Protein AF-A0A154P077-F1 (afdb_monomer_lite)

Structure (mmCIF, N/CA/C/O backbone):
data_AF-A0A154P077-F1
#
_entry.id   AF-A0A154P077-F1
#
loop_
_atom_site.group_PDB
_atom_site.id
_atom_site.type_symbol
_atom_site.label_atom_id
_atom_site.label_alt_id
_atom_site.label_comp_id
_atom_site.label_asym_id
_atom_site.label_entity_id
_atom_site.label_seq_id
_atom_site.pdbx_PDB_ins_code
_atom_site.Cartn_x
_atom_site.Cartn_y
_atom_site.Cartn_z
_atom_site.occupancy
_atom_site.B_iso_or_equiv
_atom_site.auth_seq_id
_atom_site.auth_comp_id
_atom_site.auth_asym_id
_atom_site.auth_atom_id
_atom_site.pdbx_PDB_model_num
ATOM 1 N N . MET A 1 1 ? 11.507 7.614 -0.519 1.00 28.50 1 MET A N 1
ATOM 2 C CA . MET A 1 1 ? 10.315 7.662 0.352 1.00 28.50 1 MET A CA 1
ATOM 3 C C . MET A 1 1 ? 10.626 6.869 1.601 1.00 28.50 1 MET A C 1
ATOM 5 O O . MET A 1 1 ? 11.121 5.754 1.482 1.00 28.50 1 MET A O 1
ATOM 9 N N . ASN A 1 2 ? 10.444 7.469 2.774 1.00 30.12 2 ASN A N 1
ATOM 10 C CA . ASN A 1 2 ? 10.695 6.792 4.040 1.00 30.12 2 ASN A CA 1
ATOM 11 C C . ASN A 1 2 ? 9.579 5.751 4.235 1.00 30.12 2 ASN A C 1
ATOM 13 O O . ASN A 1 2 ? 8.407 6.087 4.078 1.00 30.12 2 ASN A O 1
ATOM 17 N N . SER A 1 3 ? 9.910 4.500 4.567 1.00 37.03 3 SER A N 1
ATOM 18 C CA . SER A 1 3 ? 8.928 3.414 4.782 1.00 37.03 3 SER A CA 1
ATOM 19 C C . SER A 1 3 ? 7.902 3.720 5.886 1.00 37.03 3 SER A C 1
ATOM 21 O O . SER A 1 3 ? 6.883 3.044 5.995 1.00 37.03 3 SER A O 1
ATOM 23 N N . ASN A 1 4 ? 8.154 4.776 6.659 1.00 42.50 4 ASN A N 1
ATOM 24 C CA . ASN A 1 4 ? 7.307 5.280 7.727 1.00 42.50 4 ASN A CA 1
ATOM 25 C C . ASN A 1 4 ? 6.138 6.166 7.243 1.00 42.50 4 ASN A C 1
ATOM 27 O O . ASN A 1 4 ? 5.214 6.376 8.019 1.00 42.50 4 ASN A O 1
ATOM 31 N N . ASP A 1 5 ? 6.098 6.665 6.000 1.00 43.91 5 ASP A N 1
ATOM 32 C CA . ASP A 1 5 ? 5.010 7.578 5.567 1.00 43.91 5 ASP A CA 1
ATOM 33 C C . ASP A 1 5 ? 3.695 6.857 5.228 1.00 43.91 5 ASP A C 1
ATOM 35 O O . ASP A 1 5 ? 2.617 7.444 5.287 1.00 43.91 5 ASP A O 1
ATOM 39 N N . LEU A 1 6 ? 3.757 5.549 4.964 1.00 50.69 6 LEU A N 1
ATOM 40 C CA . LEU A 1 6 ? 2.569 4.699 4.848 1.00 50.69 6 LEU A CA 1
ATOM 41 C C . LEU A 1 6 ? 2.069 4.189 6.202 1.00 50.69 6 LEU A C 1
ATOM 43 O O . LEU A 1 6 ? 1.059 3.481 6.234 1.00 50.69 6 LEU A O 1
ATOM 47 N N . SER A 1 7 ? 2.734 4.548 7.310 1.00 52.66 7 SER A N 1
ATOM 48 C CA . SER A 1 7 ? 2.267 4.232 8.661 1.00 52.66 7 SER A CA 1
ATOM 49 C C . SER A 1 7 ? 1.049 5.104 9.010 1.00 52.66 7 SER A C 1
ATOM 51 O O . SER A 1 7 ? 1.075 6.070 9.767 1.00 52.66 7 SER A O 1
ATOM 53 N N . PHE A 1 8 ? -0.056 4.680 8.400 1.00 54.88 8 PHE A N 1
ATOM 54 C CA . PHE A 1 8 ? -1.456 4.976 8.667 1.00 54.88 8 PHE A CA 1
ATOM 55 C C . PHE A 1 8 ? -1.983 6.267 8.045 1.00 54.88 8 PHE A C 1
ATOM 57 O O . PHE A 1 8 ? -2.045 7.343 8.644 1.00 54.88 8 PHE A O 1
ATOM 64 N N . ALA A 1 9 ? -2.462 6.099 6.810 1.00 59.72 9 ALA A N 1
ATOM 65 C CA . ALA A 1 9 ? -3.311 7.066 6.153 1.00 59.72 9 ALA A CA 1
ATOM 66 C C . ALA A 1 9 ? -4.551 7.403 6.991 1.00 59.72 9 ALA A C 1
ATOM 68 O O . ALA A 1 9 ? -5.309 6.533 7.401 1.00 59.72 9 ALA A O 1
ATOM 69 N N . ARG A 1 10 ? -4.729 8.699 7.254 1.00 65.56 10 ARG A N 1
ATOM 70 C CA . ARG A 1 10 ? -5.550 9.221 8.362 1.00 65.56 10 ARG A CA 1
ATOM 71 C C . ARG A 1 10 ? -7.046 9.275 8.069 1.00 65.56 10 ARG A C 1
ATOM 73 O O . ARG A 1 10 ? -7.854 9.433 8.972 1.00 65.56 10 ARG A O 1
ATOM 80 N N . SER A 1 11 ? -7.405 9.274 6.792 1.00 71.50 11 SER A N 1
ATOM 81 C CA . SER A 1 11 ? -8.773 9.449 6.314 1.00 71.50 11 SER A CA 1
ATOM 82 C C . SER A 1 11 ? -8.821 9.261 4.804 1.00 71.50 11 SER A C 1
ATOM 84 O O . SER A 1 11 ? -7.793 9.306 4.124 1.00 71.50 11 SER A O 1
ATOM 86 N N . LYS A 1 12 ? -10.034 9.167 4.254 1.00 81.50 12 LYS A N 1
ATOM 87 C CA . LYS A 1 12 ? -10.258 9.192 2.805 1.00 81.50 12 LYS A CA 1
ATOM 88 C C . LYS A 1 12 ? -9.679 10.450 2.144 1.00 81.50 12 LYS A C 1
ATOM 90 O O . LYS A 1 12 ? -9.152 10.382 1.040 1.00 81.50 12 LYS A O 1
ATOM 95 N N . MET A 1 13 ? -9.727 11.596 2.830 1.00 79.25 13 MET A N 1
ATOM 96 C CA . MET A 1 13 ? -9.127 12.843 2.341 1.00 79.25 13 MET A CA 1
ATOM 97 C C . MET A 1 13 ? -7.600 12.744 2.266 1.00 79.25 13 MET A C 1
ATOM 99 O O . MET A 1 13 ? -7.009 13.166 1.279 1.00 79.25 13 MET A O 1
ATOM 103 N N . TYR A 1 14 ? -6.972 12.153 3.280 1.00 80.75 14 TYR A N 1
ATOM 104 C CA . TYR A 1 14 ? -5.527 11.949 3.291 1.00 80.75 14 TYR A CA 1
ATOM 105 C C . TYR A 1 14 ? -5.084 10.928 2.232 1.00 80.75 14 TYR A C 1
ATOM 107 O O . TYR A 1 14 ? -4.117 11.175 1.518 1.00 80.75 14 TYR A O 1
ATOM 115 N N . LEU A 1 15 ? -5.832 9.829 2.053 1.00 84.38 15 LEU A N 1
ATOM 116 C CA . LEU A 1 15 ? -5.594 8.884 0.957 1.00 84.38 15 LEU A CA 1
ATOM 117 C C . LEU A 1 15 ? -5.630 9.592 -0.401 1.00 84.38 15 LEU A C 1
ATOM 119 O O . LEU A 1 15 ? -4.681 9.474 -1.166 1.00 84.38 15 LEU A O 1
ATOM 123 N N . ARG A 1 16 ? -6.650 10.419 -0.665 1.00 86.31 16 ARG A N 1
ATOM 124 C CA . ARG A 1 16 ? -6.741 11.205 -1.911 1.00 86.31 16 ARG A CA 1
ATOM 125 C C . ARG A 1 16 ? -5.527 12.101 -2.162 1.00 86.31 16 ARG A C 1
ATOM 127 O O . ARG A 1 16 ? -5.191 12.331 -3.318 1.00 86.31 16 ARG A O 1
ATOM 134 N N . GLN A 1 17 ? -4.885 12.612 -1.111 1.00 87.75 17 GLN A N 1
ATOM 135 C CA .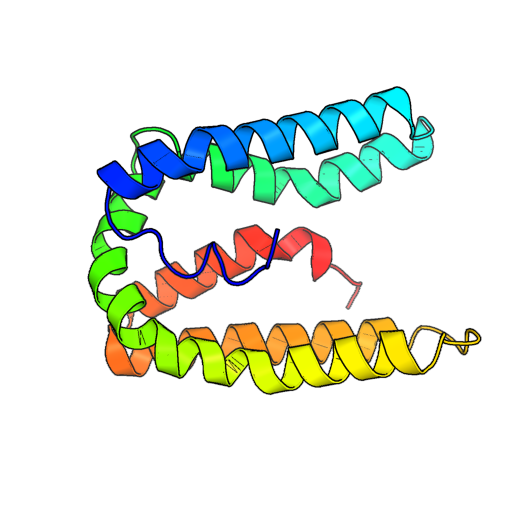 GLN A 1 17 ? -3.683 13.439 -1.240 1.00 87.75 17 GLN A CA 1
ATOM 136 C C . GLN A 1 17 ? -2.428 12.612 -1.544 1.00 87.75 17 GLN A C 1
ATOM 138 O O . GLN A 1 17 ? -1.605 13.053 -2.338 1.00 87.75 17 GLN A O 1
ATOM 143 N N . MET A 1 18 ? -2.286 11.426 -0.947 1.00 87.75 18 MET A N 1
ATOM 144 C CA . MET A 1 18 ? -1.100 10.578 -1.133 1.00 87.75 18 MET A CA 1
ATOM 145 C C . MET A 1 18 ? -1.147 9.699 -2.381 1.00 87.75 18 MET A C 1
ATOM 147 O O . MET A 1 18 ? -0.110 9.385 -2.959 1.00 87.75 18 MET A O 1
ATOM 151 N N . CYS A 1 19 ? -2.336 9.270 -2.796 1.00 91.69 19 CYS A N 1
ATOM 152 C CA . CYS A 1 19 ? -2.499 8.316 -3.887 1.00 91.69 19 CYS A CA 1
ATOM 153 C C . CYS A 1 19 ? -1.828 8.721 -5.205 1.00 91.69 19 CYS A C 1
ATOM 155 O O . CYS A 1 19 ? -1.177 7.861 -5.795 1.00 91.69 19 CYS A O 1
ATOM 157 N N . PRO A 1 20 ? -1.848 10.000 -5.633 1.00 94.12 20 PRO A N 1
ATOM 158 C CA . PRO A 1 20 ? -1.083 10.422 -6.802 1.00 94.12 20 PRO A CA 1
ATOM 159 C C . PRO A 1 20 ? 0.415 10.098 -6.704 1.00 94.12 20 PRO A C 1
ATOM 161 O O . PRO A 1 20 ? 1.013 9.668 -7.686 1.00 94.12 20 PRO A O 1
ATOM 164 N N . GLU A 1 21 ? 1.032 10.265 -5.531 1.00 91.19 21 GLU A N 1
ATOM 165 C CA . GLU A 1 21 ? 2.450 9.950 -5.320 1.00 91.19 21 GLU A CA 1
ATOM 166 C C . GLU A 1 21 ? 2.704 8.437 -5.332 1.00 91.19 21 GLU A C 1
ATOM 168 O O . GLU A 1 21 ? 3.646 7.972 -5.977 1.00 91.19 21 GLU A O 1
ATOM 173 N N . LEU A 1 22 ? 1.844 7.657 -4.671 1.00 90.50 22 LEU A N 1
ATOM 174 C CA . LEU A 1 22 ? 1.958 6.197 -4.616 1.00 90.50 22 LEU A CA 1
ATOM 175 C C . LEU A 1 22 ? 1.795 5.564 -6.002 1.00 90.50 22 LEU A C 1
ATOM 177 O O . LEU A 1 22 ? 2.623 4.756 -6.422 1.00 90.50 22 LEU A O 1
ATOM 181 N N . GLU A 1 23 ? 0.769 5.972 -6.746 1.00 94.56 23 GLU A N 1
ATOM 182 C CA . GLU A 1 23 ? 0.522 5.499 -8.108 1.00 94.56 23 GLU A CA 1
ATOM 183 C C . GLU A 1 23 ? 1.652 5.911 -9.058 1.00 94.56 23 GLU A C 1
ATOM 185 O O . GLU A 1 23 ? 2.100 5.108 -9.878 1.00 94.56 23 GLU A O 1
ATOM 190 N N . ASN A 1 24 ? 2.162 7.142 -8.941 1.00 94.69 24 ASN A N 1
ATOM 191 C CA . ASN A 1 24 ? 3.300 7.590 -9.745 1.00 94.69 24 ASN A CA 1
ATOM 192 C C . ASN A 1 24 ? 4.589 6.840 -9.393 1.00 94.69 24 ASN A C 1
ATOM 194 O O . ASN A 1 24 ? 5.380 6.546 -10.288 1.00 94.69 24 ASN A O 1
ATOM 198 N N . SER A 1 25 ? 4.784 6.472 -8.127 1.00 91.81 25 SER A N 1
ATOM 199 C CA . SER A 1 25 ? 5.913 5.637 -7.707 1.00 91.81 25 SER A CA 1
ATOM 200 C C . SER A 1 25 ? 5.842 4.255 -8.351 1.00 91.81 25 SER A C 1
ATOM 202 O O . SER A 1 25 ? 6.839 3.773 -8.886 1.00 91.81 25 SER A O 1
ATOM 204 N N . MET A 1 26 ? 4.655 3.645 -8.402 1.00 93.19 26 MET A N 1
ATOM 205 C CA . MET A 1 26 ? 4.471 2.367 -9.092 1.00 93.19 26 MET A CA 1
ATOM 206 C C . MET A 1 26 ? 4.667 2.473 -10.605 1.00 93.19 26 MET A C 1
ATOM 208 O O . MET A 1 26 ? 5.295 1.594 -11.196 1.00 93.19 26 MET A O 1
ATOM 212 N N . LYS A 1 27 ? 4.210 3.562 -11.235 1.00 95.19 27 LYS A N 1
ATOM 213 C CA . LYS A 1 27 ? 4.500 3.841 -12.653 1.00 95.19 27 LYS A CA 1
ATOM 214 C C . LYS A 1 27 ? 6.001 3.976 -12.901 1.00 95.19 27 LYS A C 1
ATOM 216 O O . LYS A 1 27 ? 6.504 3.396 -13.853 1.00 95.19 27 LYS A O 1
ATOM 221 N N . CYS A 1 28 ? 6.726 4.673 -12.025 1.00 96.25 28 CYS A N 1
ATOM 222 C CA . CYS A 1 28 ? 8.180 4.804 -12.112 1.00 96.25 28 CYS A CA 1
ATOM 223 C C . CYS A 1 28 ? 8.879 3.435 -12.071 1.00 96.25 28 CYS A C 1
ATOM 225 O O . CYS A 1 28 ? 9.722 3.149 -12.918 1.00 96.25 28 CYS A O 1
ATOM 227 N N . VAL A 1 29 ? 8.475 2.554 -11.148 1.00 93.56 29 VAL A N 1
ATOM 228 C CA . VAL A 1 29 ? 8.989 1.176 -11.060 1.00 93.56 29 VAL A CA 1
ATOM 229 C C . VAL A 1 29 ? 8.724 0.400 -12.357 1.00 93.56 29 VAL A C 1
ATOM 231 O O . VAL A 1 29 ? 9.621 -0.276 -12.859 1.00 93.56 29 VAL A O 1
ATOM 234 N N . GLN A 1 30 ? 7.524 0.516 -12.933 1.00 93.69 30 GLN A N 1
ATOM 235 C CA . GLN A 1 30 ? 7.180 -0.131 -14.206 1.00 93.69 30 GLN A CA 1
ATOM 236 C C . GLN A 1 30 ? 8.027 0.400 -15.369 1.00 93.69 30 GLN A C 1
ATOM 238 O O . GLN A 1 30 ? 8.599 -0.393 -16.114 1.00 93.69 30 GLN A O 1
ATOM 243 N N . THR A 1 31 ? 8.168 1.721 -15.496 1.00 96.62 31 THR A N 1
ATOM 244 C CA . THR A 1 31 ? 9.010 2.349 -16.524 1.00 96.62 31 THR A CA 1
ATOM 245 C C . THR A 1 31 ? 10.465 1.914 -16.388 1.00 96.62 31 THR A C 1
ATOM 247 O O . THR A 1 31 ? 11.052 1.456 -17.360 1.00 96.62 31 THR A O 1
ATOM 250 N N . PHE A 1 32 ? 11.030 1.944 -15.177 1.00 95.88 32 PHE A N 1
ATOM 251 C CA . PHE A 1 32 ? 12.388 1.457 -14.916 1.00 95.88 32 PHE A CA 1
ATOM 252 C C . PHE A 1 32 ? 12.565 -0.011 -15.329 1.00 95.88 32 PHE A C 1
ATOM 254 O O . PHE A 1 32 ? 13.567 -0.375 -15.942 1.00 95.88 32 PHE A O 1
ATOM 261 N N . THR A 1 33 ? 11.573 -0.853 -15.032 1.00 94.88 33 THR A N 1
ATOM 262 C CA . THR A 1 33 ? 11.586 -2.271 -15.421 1.00 94.88 33 THR A CA 1
ATOM 263 C C . THR A 1 33 ? 11.704 -2.427 -16.937 1.00 94.88 33 THR A C 1
ATOM 265 O O . THR A 1 33 ? 12.457 -3.271 -17.415 1.00 94.88 33 THR A O 1
ATOM 268 N N . LEU A 1 34 ? 10.983 -1.610 -17.705 1.00 94.94 34 LEU A N 1
ATOM 269 C CA . LEU A 1 34 ? 10.991 -1.668 -19.166 1.00 94.94 34 LEU A CA 1
ATOM 270 C C . LEU A 1 34 ? 12.261 -1.055 -19.765 1.00 94.94 34 LEU A C 1
ATOM 272 O O . LEU A 1 34 ? 12.888 -1.674 -20.625 1.00 94.94 34 LEU A O 1
ATOM 276 N N . ASP A 1 35 ? 12.654 0.123 -19.293 1.00 96.50 35 ASP A N 1
ATOM 277 C CA . ASP A 1 35 ? 13.714 0.922 -19.907 1.00 96.50 35 ASP A CA 1
ATOM 278 C C . ASP A 1 35 ? 15.115 0.446 -19.508 1.00 96.50 35 ASP A C 1
ATOM 280 O O . ASP A 1 35 ? 16.063 0.595 -20.280 1.00 96.50 35 ASP A O 1
ATOM 284 N N . CYS A 1 36 ? 15.269 -0.123 -18.307 1.00 96.75 36 CYS A N 1
ATOM 285 C CA . CYS A 1 36 ? 16.584 -0.390 -17.723 1.00 96.75 36 CYS A CA 1
ATOM 286 C C . CYS A 1 36 ? 16.905 -1.876 -17.512 1.00 96.75 36 CYS A C 1
ATOM 288 O O . CYS A 1 36 ? 18.080 -2.202 -17.347 1.00 96.75 36 CYS A O 1
ATOM 290 N N . LEU A 1 37 ? 15.917 -2.780 -17.507 1.00 95.31 37 LEU A N 1
ATOM 291 C CA . LEU A 1 37 ? 16.155 -4.207 -17.247 1.00 95.31 37 LEU A CA 1
ATOM 292 C C . LEU A 1 37 ? 16.115 -5.063 -18.515 1.00 95.31 37 LEU A C 1
ATOM 294 O O . LEU A 1 37 ? 15.348 -4.813 -19.4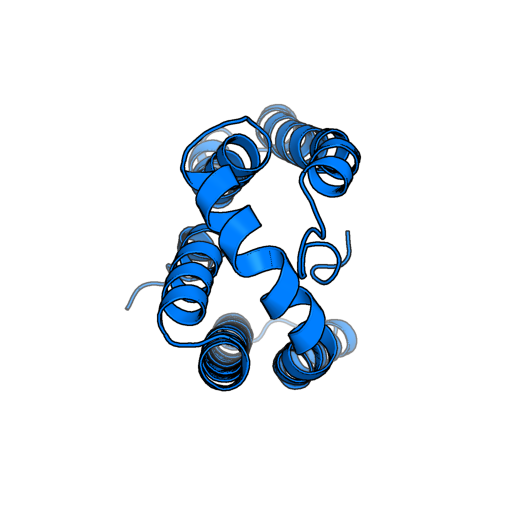52 1.00 95.31 37 LEU A O 1
ATOM 298 N N . GLN A 1 38 ? 16.920 -6.127 -18.504 1.00 94.44 38 GLN A N 1
ATOM 299 C CA . GLN A 1 38 ? 16.944 -7.149 -19.551 1.00 94.44 38 GLN A CA 1
ATOM 300 C C . GLN A 1 38 ? 15.704 -8.046 -19.485 1.00 94.44 38 GLN A C 1
ATOM 302 O O . GLN A 1 38 ? 15.092 -8.203 -18.431 1.00 94.44 38 GLN A O 1
ATOM 307 N N . GLU A 1 39 ? 15.348 -8.680 -20.602 1.00 89.31 39 GLU A N 1
ATOM 308 C CA . GLU A 1 39 ? 14.132 -9.497 -20.724 1.00 89.31 39 GLU A CA 1
ATOM 309 C C . GLU A 1 39 ? 14.015 -10.585 -19.643 1.00 89.31 39 GLU A C 1
ATOM 311 O O . GLU A 1 39 ? 12.968 -10.723 -19.016 1.00 89.31 39 GLU A O 1
ATOM 316 N N . ASN A 1 40 ? 15.121 -11.259 -19.321 1.00 87.12 40 ASN A N 1
ATOM 317 C CA . ASN A 1 40 ? 15.191 -12.267 -18.258 1.00 87.12 40 ASN A CA 1
ATOM 318 C C . ASN A 1 40 ? 15.058 -11.700 -16.829 1.00 87.12 40 ASN A C 1
ATOM 320 O O . ASN A 1 40 ? 14.766 -12.447 -15.899 1.00 87.12 40 ASN A O 1
ATOM 324 N N . GLN A 1 41 ? 15.289 -10.402 -16.626 1.00 89.19 41 GLN A N 1
ATOM 325 C CA . GLN A 1 41 ? 15.169 -9.726 -15.329 1.00 89.19 41 GLN A CA 1
ATOM 326 C C . GLN A 1 41 ? 13.787 -9.094 -15.132 1.00 89.19 41 GLN A C 1
ATOM 328 O O . GLN A 1 41 ? 13.327 -8.951 -13.997 1.00 89.19 41 GLN A O 1
ATOM 333 N N . ARG A 1 42 ? 13.113 -8.728 -16.230 1.00 93.38 42 ARG A N 1
ATOM 334 C CA . ARG A 1 42 ? 11.814 -8.040 -16.214 1.00 93.38 42 ARG A CA 1
ATOM 335 C C . ARG A 1 42 ? 10.733 -8.842 -15.513 1.00 93.38 42 ARG A C 1
ATOM 337 O O . ARG A 1 42 ? 9.997 -8.267 -14.716 1.00 93.38 42 ARG A O 1
ATOM 344 N N . GLU A 1 43 ? 10.638 -10.143 -15.784 1.00 89.44 43 GLU A N 1
ATOM 345 C CA . GLU A 1 43 ? 9.624 -11.003 -15.164 1.00 89.44 43 GLU A CA 1
ATOM 346 C C . GLU A 1 43 ? 9.800 -11.043 -13.642 1.00 89.44 43 GLU A C 1
ATOM 348 O O . GLU A 1 43 ? 8.864 -10.763 -12.892 1.00 89.44 43 GLU A O 1
ATOM 353 N N . HIS A 1 44 ? 11.022 -11.320 -13.180 1.00 86.56 44 HIS A N 1
ATOM 354 C CA . HIS A 1 44 ? 11.322 -11.395 -11.755 1.00 86.56 44 HIS A CA 1
ATOM 355 C C . HIS A 1 44 ? 11.039 -10.068 -11.042 1.00 86.56 44 HIS A C 1
ATOM 357 O O . HIS A 1 44 ? 10.374 -10.044 -10.005 1.00 86.56 44 HIS A O 1
ATOM 363 N N . PHE A 1 45 ? 11.490 -8.954 -11.620 1.00 89.44 45 PHE A N 1
ATOM 364 C CA . PHE A 1 45 ? 11.299 -7.635 -11.028 1.00 89.44 45 PHE A CA 1
ATOM 365 C C . PHE A 1 45 ? 9.828 -7.189 -11.063 1.00 89.44 45 PHE A C 1
ATOM 367 O O . PHE A 1 45 ? 9.330 -6.641 -10.084 1.00 89.44 45 PHE A O 1
ATOM 374 N N . SER A 1 46 ? 9.087 -7.501 -12.130 1.00 90.12 46 SER A N 1
ATOM 375 C CA . SER A 1 46 ? 7.640 -7.239 -12.196 1.00 90.12 46 SER A CA 1
ATOM 376 C C . SER A 1 46 ? 6.888 -8.010 -11.113 1.00 90.12 46 SER A C 1
ATOM 378 O O . SER A 1 46 ? 6.058 -7.437 -10.406 1.00 90.12 46 SER A O 1
ATOM 380 N N . ASN A 1 47 ? 7.225 -9.289 -10.923 1.00 87.56 47 ASN A N 1
ATOM 381 C CA . ASN A 1 47 ? 6.641 -10.128 -9.878 1.00 87.56 47 ASN A CA 1
ATOM 382 C C . ASN A 1 47 ? 6.961 -9.610 -8.469 1.00 87.56 47 ASN A C 1
ATOM 384 O O . ASN A 1 47 ? 6.120 -9.716 -7.577 1.00 87.56 47 ASN A O 1
ATOM 388 N N . LEU A 1 48 ? 8.137 -9.005 -8.267 1.00 85.75 48 LEU A N 1
ATOM 389 C CA . LEU A 1 48 ? 8.519 -8.420 -6.982 1.00 85.75 48 LEU A CA 1
ATOM 390 C C . LEU A 1 48 ? 7.568 -7.292 -6.554 1.00 85.75 48 LEU A C 1
ATOM 392 O O . LEU A 1 48 ? 7.233 -7.191 -5.374 1.00 85.75 48 LEU A O 1
ATOM 396 N N . TYR A 1 49 ? 7.096 -6.478 -7.499 1.00 86.94 49 TYR A N 1
ATOM 397 C CA . TYR A 1 49 ? 6.260 -5.307 -7.213 1.00 86.94 49 TYR A CA 1
ATOM 398 C C . TYR A 1 49 ? 4.770 -5.495 -7.523 1.00 86.94 49 TYR A C 1
ATOM 400 O O . TYR A 1 49 ? 3.977 -4.616 -7.186 1.00 86.94 49 TYR A O 1
ATOM 408 N N . ALA A 1 50 ? 4.365 -6.614 -8.128 1.00 89.06 50 ALA A N 1
ATOM 409 C CA . ALA A 1 50 ? 2.986 -6.855 -8.554 1.00 89.06 50 ALA A CA 1
ATOM 410 C C . ALA A 1 50 ? 1.970 -6.757 -7.401 1.00 89.06 50 ALA A C 1
ATOM 412 O O . ALA A 1 50 ? 0.972 -6.040 -7.518 1.00 89.06 50 ALA A O 1
ATOM 413 N N . ASP A 1 51 ? 2.242 -7.423 -6.276 1.00 86.69 51 ASP A N 1
ATOM 414 C CA . ASP A 1 51 ? 1.349 -7.420 -5.108 1.00 86.69 51 ASP A CA 1
ATOM 415 C C . ASP A 1 51 ? 1.249 -6.025 -4.474 1.00 86.69 51 ASP A C 1
ATOM 417 O O . ASP A 1 51 ? 0.153 -5.562 -4.148 1.00 86.69 51 ASP A O 1
ATOM 421 N N . THR A 1 52 ? 2.379 -5.319 -4.371 1.00 86.81 52 THR A N 1
ATOM 42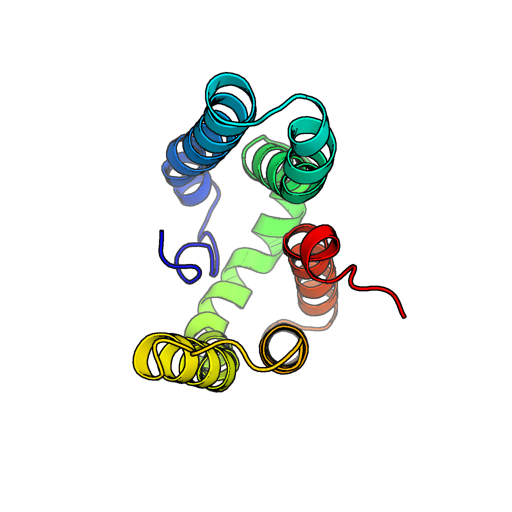2 C CA . THR A 1 52 ? 2.436 -3.938 -3.874 1.00 86.81 52 THR A CA 1
ATOM 423 C C . THR A 1 52 ? 1.660 -2.992 -4.784 1.00 86.81 52 THR A C 1
ATOM 425 O O . THR A 1 52 ? 0.873 -2.187 -4.291 1.00 86.81 52 THR A O 1
ATOM 428 N N . ASN A 1 53 ? 1.817 -3.123 -6.106 1.00 90.44 53 ASN A N 1
ATOM 429 C CA . ASN A 1 53 ? 1.069 -2.337 -7.084 1.00 90.44 53 ASN A CA 1
ATOM 430 C C . ASN A 1 53 ? -0.435 -2.554 -6.917 1.00 90.44 53 ASN A C 1
ATOM 432 O O . ASN A 1 53 ? -1.195 -1.600 -6.789 1.00 90.44 53 ASN A O 1
ATOM 436 N N . LYS A 1 54 ? -0.864 -3.819 -6.866 1.00 91.38 54 LYS A N 1
ATOM 437 C CA . LYS A 1 54 ? -2.272 -4.175 -6.687 1.00 91.38 54 LYS A CA 1
ATOM 438 C C . LYS A 1 54 ? -2.836 -3.591 -5.394 1.00 91.38 54 LYS A C 1
ATOM 440 O O . LYS A 1 54 ? -3.924 -3.026 -5.407 1.00 91.38 54 LYS A O 1
ATOM 445 N N . MET A 1 55 ? -2.093 -3.696 -4.297 1.00 89.38 55 MET A N 1
ATOM 446 C CA . MET A 1 55 ? -2.506 -3.158 -3.005 1.00 89.38 55 MET A CA 1
ATOM 447 C C . MET A 1 55 ? -2.616 -1.628 -3.016 1.00 89.38 55 MET A C 1
ATOM 449 O O . MET A 1 55 ? -3.597 -1.112 -2.491 1.00 89.38 55 MET A O 1
ATOM 453 N N . ILE A 1 56 ? -1.686 -0.911 -3.660 1.00 90.31 56 ILE A N 1
ATOM 454 C CA . ILE A 1 56 ? -1.779 0.548 -3.838 1.00 90.31 56 ILE A CA 1
ATOM 455 C C . ILE A 1 56 ? -3.033 0.915 -4.635 1.00 90.31 56 ILE A C 1
ATOM 457 O O . ILE A 1 56 ? -3.796 1.767 -4.189 1.00 90.31 56 ILE A O 1
ATOM 461 N N . MET A 1 57 ? -3.297 0.241 -5.758 1.00 92.56 57 MET A N 1
ATOM 462 C CA . MET A 1 57 ? -4.489 0.508 -6.572 1.00 92.56 57 MET A CA 1
ATOM 463 C C . MET A 1 57 ? -5.788 0.237 -5.794 1.00 92.56 57 MET A C 1
ATOM 465 O O . MET A 1 57 ? -6.710 1.046 -5.824 1.00 92.56 57 MET A O 1
ATOM 469 N N . GLU A 1 58 ? -5.863 -0.870 -5.050 1.00 93.00 58 GLU A N 1
ATOM 470 C CA . GLU A 1 58 ? -7.031 -1.204 -4.221 1.00 93.00 58 GLU A CA 1
ATOM 471 C C . GLU A 1 58 ? -7.208 -0.265 -3.016 1.00 93.00 58 GLU A C 1
ATOM 473 O O . GLU A 1 58 ? -8.330 -0.064 -2.558 1.00 93.00 58 GLU A O 1
ATOM 478 N N . LEU A 1 59 ? -6.124 0.311 -2.489 1.00 90.44 59 LEU A N 1
ATOM 479 C CA . LEU A 1 59 ? -6.171 1.306 -1.414 1.00 90.44 59 LEU A CA 1
ATOM 480 C C . LEU A 1 59 ? -6.606 2.684 -1.935 1.00 90.44 59 LEU A C 1
ATOM 482 O O . LEU A 1 59 ? -7.301 3.425 -1.236 1.00 90.44 59 LEU A O 1
ATOM 486 N N . CYS A 1 60 ? -6.184 3.038 -3.148 1.00 92.69 60 CYS A N 1
ATOM 487 C CA . CYS A 1 60 ? -6.362 4.369 -3.724 1.00 92.69 60 CYS A CA 1
ATOM 488 C C . CYS A 1 60 ? -7.681 4.582 -4.461 1.00 92.69 60 CYS A C 1
ATOM 490 O O . CYS A 1 60 ? -8.097 5.727 -4.660 1.00 92.69 60 CYS A O 1
ATOM 492 N N . HIS A 1 61 ? -8.383 3.504 -4.791 1.00 93.00 61 HIS A N 1
ATOM 493 C CA . HIS A 1 61 ? -9.697 3.561 -5.413 1.00 93.00 61 HIS A CA 1
ATOM 494 C C . HIS A 1 61 ? -10.793 3.093 -4.456 1.00 93.00 61 HIS A C 1
ATOM 496 O O . HIS A 1 61 ? -10.581 2.228 -3.610 1.00 93.00 61 HIS A O 1
ATOM 502 N N . ASP A 1 62 ? -11.974 3.697 -4.594 1.00 92.94 62 ASP A N 1
ATOM 503 C CA . ASP A 1 62 ? -13.148 3.341 -3.800 1.00 92.94 62 ASP A CA 1
ATOM 504 C C . ASP A 1 62 ? -13.469 1.847 -3.979 1.00 92.94 62 ASP A C 1
ATOM 506 O O . ASP A 1 62 ? -13.552 1.344 -5.103 1.00 92.94 62 ASP A O 1
ATOM 510 N N . GLY A 1 63 ? -13.650 1.133 -2.868 1.00 93.62 63 GLY A N 1
ATOM 511 C CA . GLY A 1 63 ? -13.879 -0.305 -2.882 1.00 93.62 63 GLY A CA 1
ATOM 512 C C . GLY A 1 63 ? -13.682 -0.957 -1.512 1.00 93.62 63 GLY A C 1
ATOM 513 O O . GLY A 1 63 ? -13.238 -0.307 -0.564 1.00 93.62 63 GLY A O 1
ATOM 514 N N . PRO A 1 64 ? -13.947 -2.271 -1.410 1.00 94.06 64 PRO A N 1
ATOM 515 C CA . PRO A 1 64 ? -14.009 -2.973 -0.128 1.00 94.06 64 PRO A CA 1
ATOM 516 C C . PRO A 1 64 ? -12.683 -2.957 0.640 1.00 94.06 64 PRO A C 1
ATOM 518 O O . PRO A 1 64 ? -12.681 -2.951 1.866 1.00 94.06 64 PRO A O 1
ATOM 521 N N . PHE A 1 65 ? -11.548 -2.935 -0.065 1.00 91.62 65 PHE A N 1
ATOM 522 C CA . PHE A 1 65 ? -10.238 -2.872 0.582 1.00 91.62 65 PHE A CA 1
ATOM 523 C C . PHE A 1 65 ? -9.971 -1.498 1.212 1.00 91.62 65 PHE A C 1
ATOM 525 O O . PHE A 1 65 ? -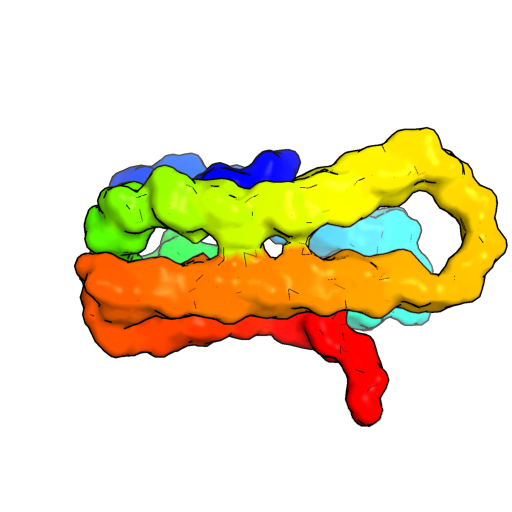9.499 -1.430 2.345 1.00 91.62 65 PHE A O 1
ATOM 532 N N . GLN A 1 66 ? -10.311 -0.411 0.512 1.00 91.81 66 GLN A N 1
ATOM 533 C CA . GLN A 1 66 ? -10.225 0.942 1.058 1.00 91.81 66 GLN A CA 1
ATOM 534 C C . GLN A 1 66 ? -11.193 1.128 2.235 1.00 91.81 66 GLN A C 1
ATOM 536 O O . GLN A 1 66 ? -10.807 1.711 3.247 1.00 91.81 66 GLN A O 1
ATOM 541 N N . ASP A 1 67 ? -12.421 0.619 2.130 1.00 92.62 67 ASP A N 1
ATOM 542 C CA . ASP A 1 67 ? -13.424 0.722 3.195 1.00 92.62 67 ASP A CA 1
ATOM 543 C C . ASP A 1 67 ? -12.954 0.016 4.476 1.00 92.62 67 ASP A C 1
ATOM 545 O O . ASP A 1 67 ? -12.994 0.596 5.563 1.00 92.62 67 ASP A O 1
ATOM 549 N N . GLU A 1 68 ? -12.425 -1.203 4.341 1.00 91.69 68 GLU A N 1
ATOM 550 C CA . GLU A 1 68 ? -11.866 -1.962 5.462 1.00 91.69 68 GLU A CA 1
ATOM 551 C C . GLU A 1 68 ? -10.618 -1.282 6.044 1.00 91.69 68 GLU A C 1
ATOM 553 O O . GLU A 1 68 ? -10.465 -1.194 7.262 1.00 91.69 68 GLU A O 1
ATOM 558 N N . PHE A 1 69 ? -9.747 -0.722 5.199 1.00 89.56 69 PHE A N 1
ATOM 559 C CA . PHE A 1 69 ? -8.614 0.076 5.668 1.00 89.56 69 PHE A CA 1
ATOM 560 C C . PHE A 1 69 ? -9.082 1.269 6.513 1.00 89.56 69 PHE A C 1
ATOM 562 O O . PHE A 1 69 ? -8.591 1.490 7.623 1.00 89.56 69 PHE A O 1
ATOM 569 N N . LEU A 1 70 ? -10.053 2.035 6.008 1.00 90.19 70 LEU A N 1
ATOM 570 C CA . LEU A 1 70 ? -10.571 3.234 6.667 1.00 90.19 70 LEU A CA 1
ATOM 571 C C . LEU A 1 70 ? -11.286 2.918 7.985 1.00 90.19 70 LEU A C 1
ATOM 573 O O . LEU A 1 70 ? -11.228 3.735 8.905 1.00 90.19 70 LEU A O 1
ATOM 577 N N . LYS A 1 71 ? -11.897 1.734 8.107 1.00 91.94 71 LYS A N 1
ATOM 578 C CA . LYS A 1 71 ? -12.501 1.241 9.352 1.00 91.94 71 LYS A CA 1
ATOM 579 C C . LYS A 1 71 ? -11.488 1.160 10.501 1.00 91.94 71 LYS A C 1
ATOM 581 O O . LYS A 1 71 ? -11.820 1.525 11.627 1.00 91.94 71 LYS A O 1
ATOM 586 N N . HIS A 1 72 ? -10.254 0.731 10.222 1.00 89.62 72 HIS A N 1
ATOM 587 C CA . HIS A 1 72 ? -9.206 0.533 11.241 1.00 89.62 72 HIS A CA 1
ATOM 588 C C . HIS A 1 72 ? -8.224 1.708 11.360 1.00 89.62 72 HIS A C 1
ATOM 590 O O . HIS A 1 72 ? -7.562 1.867 12.393 1.00 89.62 72 HIS A O 1
ATOM 596 N N . ALA A 1 73 ? -8.153 2.558 10.332 1.00 85.25 73 ALA A N 1
ATOM 597 C CA . ALA A 1 73 ? -7.177 3.637 10.184 1.00 85.25 73 ALA A CA 1
ATOM 598 C C . ALA A 1 73 ? -7.063 4.556 11.411 1.00 85.25 73 ALA A C 1
ATOM 600 O O . ALA A 1 73 ? -5.955 4.854 11.859 1.00 85.25 73 ALA A O 1
ATOM 601 N N . GLN A 1 74 ? -8.195 4.974 11.990 1.00 84.62 74 GLN A N 1
ATOM 602 C CA . GLN A 1 74 ? -8.200 5.924 13.106 1.00 84.62 74 GLN A CA 1
ATOM 603 C C . GLN A 1 74 ? -7.541 5.357 14.373 1.00 84.62 74 GLN A C 1
ATOM 605 O O . GLN A 1 74 ? -6.834 6.082 15.074 1.00 84.62 74 GLN A O 1
ATOM 610 N N . CYS A 1 75 ? -7.757 4.074 14.681 1.00 88.06 75 CYS A N 1
ATOM 611 C CA . CYS A 1 75 ? -7.126 3.452 15.843 1.00 88.06 75 CYS A CA 1
ATOM 612 C C . CYS A 1 75 ? -5.645 3.164 15.587 1.00 88.06 75 CYS A C 1
ATOM 614 O O . CYS A 1 75 ? -4.803 3.485 16.425 1.00 88.06 75 CYS A O 1
ATOM 616 N N . MET A 1 76 ? -5.318 2.618 14.412 1.00 83.12 76 MET A N 1
ATOM 617 C CA . MET A 1 76 ? -3.935 2.306 14.035 1.00 83.12 76 MET A CA 1
ATOM 618 C C . MET A 1 76 ? -3.055 3.566 14.014 1.00 83.12 76 MET A C 1
ATOM 620 O O . MET A 1 76 ? -1.901 3.518 14.430 1.00 83.12 76 MET A O 1
ATOM 624 N N . GLN A 1 77 ? -3.621 4.723 13.653 1.00 78.69 77 GLN A N 1
ATOM 625 C CA . GLN A 1 77 ? -2.954 6.019 13.791 1.00 78.69 77 GLN A CA 1
ATOM 626 C C . GLN A 1 77 ? -2.565 6.328 15.245 1.00 78.69 77 GLN A C 1
ATOM 628 O O . GLN A 1 77 ? -1.442 6.757 15.504 1.00 78.69 77 GLN A O 1
ATOM 633 N N . ASN A 1 78 ? -3.467 6.108 16.202 1.00 80.25 78 ASN A N 1
ATOM 634 C CA . ASN A 1 78 ? -3.189 6.359 17.618 1.00 80.25 78 ASN A CA 1
ATOM 635 C C . ASN A 1 78 ? -2.128 5.393 18.180 1.00 80.25 78 ASN A C 1
ATOM 637 O O . ASN A 1 78 ? -1.424 5.740 19.128 1.00 80.25 78 ASN A O 1
ATOM 641 N N . ASP A 1 79 ? -1.977 4.211 17.574 1.00 79.12 79 ASP A N 1
ATOM 642 C CA . ASP A 1 79 ? -0.922 3.243 17.896 1.00 79.12 79 ASP A CA 1
ATOM 643 C C . ASP A 1 79 ? 0.434 3.561 17.229 1.00 79.12 79 ASP A C 1
ATOM 645 O O . ASP A 1 79 ? 1.453 2.979 17.602 1.00 79.12 79 ASP A O 1
ATOM 649 N N . SER A 1 80 ? 0.493 4.522 16.294 1.00 71.00 80 SER A N 1
ATOM 650 C CA . SER A 1 80 ? 1.701 4.874 15.521 1.00 71.00 80 SER A CA 1
ATOM 651 C C . SER A 1 80 ? 2.977 5.036 16.373 1.00 71.00 80 SER A C 1
ATOM 653 O O . SER A 1 80 ? 4.006 4.464 16.007 1.00 71.00 80 SER A O 1
ATOM 655 N N . PRO A 1 81 ? 2.968 5.691 17.557 1.00 71.38 81 PRO A N 1
ATOM 656 C CA . PRO A 1 81 ? 4.166 5.782 18.394 1.00 71.38 81 PRO A CA 1
ATOM 657 C C . PRO A 1 81 ? 4.697 4.424 18.882 1.00 71.38 81 PRO A C 1
ATOM 659 O O . PRO A 1 81 ? 5.908 4.260 19.021 1.00 71.38 81 PRO A O 1
ATOM 662 N N . ARG A 1 82 ? 3.814 3.450 19.143 1.00 70.19 82 ARG A N 1
ATOM 663 C CA . ARG A 1 82 ? 4.183 2.084 19.555 1.00 70.19 82 ARG A CA 1
ATOM 664 C C . ARG A 1 82 ? 4.609 1.250 18.355 1.00 70.19 82 ARG A C 1
ATOM 666 O O . ARG A 1 82 ? 5.616 0.552 18.446 1.00 70.19 82 ARG A O 1
ATOM 673 N N . HIS A 1 83 ? 3.926 1.403 17.224 1.00 69.94 83 HIS A N 1
ATOM 674 C CA . HIS A 1 83 ? 4.346 0.829 15.948 1.00 69.94 83 HIS A CA 1
ATOM 675 C C . HIS A 1 83 ? 5.781 1.251 15.578 1.00 69.94 83 HIS A C 1
ATOM 677 O O . HIS A 1 83 ? 6.607 0.405 15.243 1.00 69.94 83 HIS A O 1
ATOM 683 N N . ASN A 1 84 ? 6.134 2.529 15.754 1.00 72.62 84 ASN A N 1
ATOM 684 C CA . ASN A 1 84 ? 7.484 3.039 15.483 1.00 72.62 84 ASN A CA 1
ATOM 685 C C . ASN A 1 84 ? 8.566 2.383 16.362 1.00 72.62 84 ASN A C 1
ATOM 687 O O . ASN A 1 84 ? 9.727 2.297 15.965 1.00 72.62 84 ASN A O 1
ATOM 691 N N . LEU A 1 85 ? 8.216 1.874 17.550 1.00 82.12 85 LEU A N 1
ATOM 692 C CA . LEU A 1 85 ? 9.160 1.117 18.380 1.00 82.12 85 LEU A CA 1
ATOM 693 C C . LEU A 1 85 ? 9.500 -0.247 17.770 1.00 82.12 85 LEU A C 1
ATOM 695 O O . LEU A 1 85 ? 10.628 -0.708 17.951 1.00 82.12 85 LEU A O 1
ATOM 699 N N . CYS A 1 86 ? 8.571 -0.862 17.035 1.00 84.62 86 CYS A N 1
ATOM 700 C CA . CYS A 1 86 ? 8.785 -2.150 16.378 1.00 84.62 86 CYS A CA 1
ATOM 701 C C . CYS A 1 86 ? 9.847 -2.071 15.274 1.00 84.62 86 CYS A C 1
ATOM 703 O O . CYS A 1 86 ? 10.561 -3.045 15.046 1.00 84.62 86 CYS A O 1
ATOM 705 N N . ASN A 1 87 ? 10.002 -0.913 14.624 1.00 82.31 87 ASN A N 1
ATOM 706 C CA . ASN A 1 87 ? 10.957 -0.747 13.529 1.00 82.31 87 ASN A CA 1
ATOM 707 C C . ASN A 1 87 ? 12.410 -0.554 14.004 1.00 82.31 87 ASN A C 1
ATOM 709 O O . ASN A 1 87 ? 13.351 -0.777 13.248 1.00 82.31 87 ASN A O 1
ATOM 713 N N . LYS A 1 88 ? 12.629 -0.207 15.281 1.00 83.31 88 LYS A N 1
ATOM 714 C CA . LYS A 1 88 ? 13.963 0.151 15.801 1.00 83.31 88 LYS A CA 1
ATOM 715 C C . LYS A 1 88 ? 15.023 -0.931 15.606 1.00 83.31 88 LYS A C 1
ATOM 717 O O . LYS A 1 88 ? 16.197 -0.613 15.448 1.00 83.31 88 LYS A O 1
ATOM 722 N N . LYS A 1 89 ? 14.652 -2.214 15.690 1.00 77.31 89 LYS A N 1
ATOM 723 C CA . LYS A 1 89 ? 15.604 -3.315 15.470 1.00 77.31 89 LYS A CA 1
ATOM 724 C C . LYS A 1 89 ? 15.965 -3.440 13.990 1.00 77.31 89 LYS A C 1
ATOM 726 O O . LYS A 1 89 ? 17.142 -3.591 13.679 1.00 77.31 89 LYS A O 1
ATOM 731 N N . TYR A 1 90 ? 14.972 -3.333 13.111 1.00 82.31 90 TYR A N 1
ATOM 732 C CA . TYR A 1 90 ? 15.172 -3.369 11.667 1.00 82.31 90 TYR A C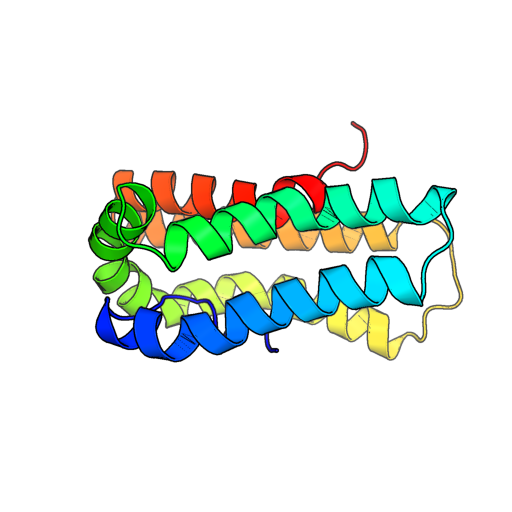A 1
ATOM 733 C C . TYR A 1 90 ? 16.049 -2.199 11.194 1.00 82.31 90 TYR A C 1
ATOM 735 O O . TYR A 1 90 ? 17.056 -2.433 10.533 1.00 82.31 90 TYR A O 1
ATOM 743 N N . GLU A 1 91 ? 15.770 -0.976 11.658 1.00 84.38 91 GLU A N 1
ATOM 744 C CA . GLU A 1 91 ? 16.574 0.223 11.362 1.00 84.38 91 GLU A CA 1
ATOM 745 C C . GLU A 1 91 ? 18.044 0.076 11.775 1.00 84.38 91 GLU A C 1
ATOM 747 O O . GLU A 1 91 ? 18.941 0.524 11.065 1.00 84.38 91 GLU A O 1
ATOM 752 N N . ARG A 1 92 ? 18.321 -0.565 12.919 1.00 83.38 92 ARG A N 1
ATOM 753 C CA . ARG A 1 92 ? 19.706 -0.817 13.344 1.00 83.38 92 ARG A CA 1
ATOM 754 C C . ARG A 1 92 ? 20.419 -1.778 12.401 1.00 83.38 92 ARG A C 1
ATOM 756 O O . ARG A 1 92 ? 21.551 -1.502 12.021 1.00 83.38 92 ARG A O 1
ATOM 763 N N . ILE A 1 93 ? 19.760 -2.871 12.010 1.00 79.56 93 ILE A N 1
ATOM 764 C CA . ILE A 1 93 ? 20.328 -3.856 11.079 1.00 79.56 93 ILE A CA 1
ATOM 765 C C . ILE A 1 93 ? 20.660 -3.183 9.742 1.00 79.56 93 ILE A C 1
ATOM 767 O O . ILE A 1 93 ? 21.767 -3.352 9.235 1.00 79.56 93 ILE A O 1
ATOM 771 N N . THR A 1 94 ? 19.749 -2.369 9.197 1.00 78.44 94 THR A N 1
ATOM 772 C CA . THR A 1 94 ? 19.975 -1.668 7.923 1.00 78.44 94 THR A CA 1
ATOM 773 C C . THR A 1 94 ? 21.098 -0.634 8.022 1.00 78.44 94 THR A C 1
ATOM 775 O O . THR A 1 94 ? 21.964 -0.591 7.152 1.00 78.44 94 THR A O 1
ATOM 778 N N . GLN A 1 95 ? 21.165 0.136 9.113 1.00 83.38 95 GLN A N 1
ATOM 779 C CA . GLN A 1 95 ? 22.248 1.103 9.343 1.00 83.38 95 GLN A CA 1
ATOM 780 C C . GLN A 1 95 ? 23.618 0.432 9.504 1.00 83.38 95 GLN A C 1
ATOM 782 O O . GLN A 1 95 ? 24.635 0.969 9.065 1.00 83.38 95 GLN A O 1
ATOM 787 N N . GLU A 1 96 ? 23.681 -0.732 10.152 1.00 79.12 96 GLU A N 1
ATOM 788 C CA . GLU A 1 96 ? 24.928 -1.487 10.289 1.00 79.12 96 GLU A CA 1
ATOM 789 C C . GLU A 1 96 ? 25.437 -2.008 8.941 1.00 79.12 96 GLU A C 1
ATOM 791 O O . GLU A 1 96 ? 26.648 -2.003 8.714 1.00 79.12 96 GLU A O 1
ATOM 796 N N . ILE A 1 97 ? 24.536 -2.399 8.037 1.00 72.44 97 ILE A N 1
ATOM 797 C CA . ILE A 1 97 ? 24.880 -2.815 6.670 1.00 72.44 97 ILE A CA 1
ATOM 798 C C . ILE A 1 97 ? 25.479 -1.647 5.885 1.00 72.44 97 ILE A C 1
ATOM 800 O O . ILE A 1 97 ? 26.563 -1.787 5.317 1.00 72.44 97 ILE A O 1
ATOM 804 N N . GLU A 1 98 ? 24.813 -0.490 5.901 1.00 73.12 98 GLU A N 1
ATOM 805 C CA . GLU A 1 98 ? 25.284 0.725 5.223 1.00 73.12 98 GLU A CA 1
ATOM 806 C C . GLU A 1 98 ? 26.675 1.140 5.719 1.00 73.12 98 GLU A C 1
ATOM 808 O O . GLU A 1 98 ? 27.567 1.438 4.927 1.00 73.12 98 GLU A O 1
ATOM 813 N N . ARG A 1 99 ? 26.901 1.090 7.039 1.00 75.56 99 ARG A N 1
ATOM 814 C CA . ARG A 1 99 ? 28.192 1.445 7.653 1.00 75.56 99 ARG A CA 1
ATOM 815 C C . ARG A 1 99 ? 29.318 0.479 7.313 1.00 75.56 99 ARG A C 1
ATOM 817 O O . ARG A 1 99 ? 30.473 0.895 7.272 1.00 75.56 99 ARG A O 1
ATOM 824 N N . ARG A 1 100 ? 29.014 -0.806 7.123 1.00 67.25 100 ARG A N 1
ATOM 825 C CA . ARG A 1 100 ? 30.033 -1.830 6.852 1.00 67.25 100 ARG A CA 1
ATOM 826 C C . ARG A 1 100 ? 30.485 -1.868 5.394 1.00 67.25 100 ARG A C 1
ATOM 828 O O . ARG A 1 100 ? 31.413 -2.623 5.121 1.00 67.25 100 ARG A O 1
ATOM 835 N N . ASN A 1 101 ? 29.880 -1.081 4.490 1.00 59.16 101 ASN A N 1
ATOM 836 C CA . ASN A 1 101 ? 30.209 -1.051 3.055 1.00 59.16 101 ASN A CA 1
ATOM 837 C C . ASN A 1 101 ? 30.400 -2.478 2.501 1.00 59.16 101 ASN A C 1
ATOM 839 O O . ASN A 1 101 ? 31.401 -2.775 1.855 1.00 59.16 101 ASN A O 1
ATOM 843 N N . ALA A 1 102 ? 29.500 -3.382 2.916 1.00 56.75 102 ALA A N 1
ATOM 844 C CA . ALA A 1 102 ? 29.809 -4.787 3.161 1.00 56.75 102 ALA A CA 1
ATOM 845 C C . ALA A 1 102 ? 30.623 -5.433 2.031 1.00 56.75 102 ALA A C 1
ATOM 847 O O . ALA A 1 102 ? 30.084 -5.809 0.990 1.00 56.75 102 ALA A O 1
ATOM 848 N N . THR A 1 103 ? 31.923 -5.623 2.275 1.00 50.34 103 THR A N 1
ATOM 849 C CA . THR A 1 103 ? 32.718 -6.604 1.545 1.00 50.34 103 THR A CA 1
ATOM 850 C C . THR A 1 103 ? 32.018 -7.944 1.739 1.00 50.34 103 THR A C 1
ATOM 852 O O . THR A 1 103 ? 31.851 -8.428 2.859 1.00 50.34 103 THR A O 1
ATOM 855 N N . ILE A 1 104 ? 31.500 -8.458 0.631 1.00 55.09 104 ILE A N 1
ATOM 856 C CA . ILE A 1 104 ? 30.546 -9.555 0.544 1.00 55.09 104 ILE A CA 1
ATOM 857 C C . ILE A 1 104 ? 31.127 -10.800 1.217 1.00 55.09 104 ILE A C 1
ATOM 859 O O . ILE A 1 104 ? 32.086 -11.388 0.725 1.00 55.09 104 ILE A O 1
ATOM 863 N N . VAL A 1 105 ? 30.510 -11.226 2.318 1.00 51.56 105 VAL A N 1
ATOM 864 C CA . VAL A 1 105 ? 30.626 -12.598 2.812 1.00 51.56 105 VAL A CA 1
ATOM 865 C C . VAL A 1 105 ? 29.207 -13.149 2.898 1.00 51.56 105 VAL A C 1
ATOM 867 O O . VAL A 1 105 ? 28.472 -12.874 3.841 1.00 51.56 105 VAL A O 1
ATOM 870 N N . ASP A 1 106 ? 28.834 -13.823 1.808 1.00 54.50 106 ASP A N 1
ATOM 871 C CA . ASP A 1 106 ? 27.904 -14.954 1.747 1.00 54.50 106 ASP A CA 1
ATOM 872 C C . ASP A 1 106 ? 26.547 -14.795 2.448 1.00 54.50 106 ASP A C 1
ATOM 874 O O . ASP A 1 106 ? 26.477 -15.059 3.639 1.00 54.50 106 ASP A O 1
ATOM 878 N N . GLY A 1 107 ? 25.491 -14.393 1.711 1.00 59.25 107 GLY A N 1
ATOM 879 C CA . GLY A 1 107 ? 24.052 -14.697 1.933 1.00 59.25 107 GLY A CA 1
ATOM 880 C C . GLY A 1 107 ? 23.376 -14.379 3.285 1.00 59.25 107 GLY A C 1
ATOM 881 O O . GLY A 1 107 ? 22.151 -14.299 3.374 1.00 59.25 107 GLY A O 1
ATOM 882 N N . SER A 1 108 ? 24.155 -14.148 4.330 1.00 65.50 108 SER A N 1
ATOM 883 C CA . SER A 1 108 ? 23.810 -14.082 5.743 1.00 65.50 108 SER A CA 1
ATOM 884 C C . SER A 1 108 ? 23.123 -12.760 6.069 1.00 65.50 108 SER A C 1
ATOM 886 O O . SER A 1 108 ? 22.202 -12.701 6.879 1.00 65.50 108 SER A O 1
ATOM 888 N N . TRP A 1 109 ? 23.463 -11.698 5.334 1.00 68.75 109 TRP A N 1
ATOM 889 C CA . TRP A 1 109 ? 22.784 -10.407 5.431 1.00 68.75 109 TRP A CA 1
ATOM 890 C C . TRP A 1 109 ? 21.315 -10.480 5.031 1.00 68.75 109 TRP A C 1
ATOM 892 O O . TRP A 1 109 ? 20.478 -9.931 5.743 1.00 68.75 109 TRP A O 1
ATOM 902 N N . ASN A 1 110 ? 20.982 -11.217 3.967 1.00 72.75 110 ASN A N 1
ATOM 903 C CA . ASN A 1 110 ? 19.585 -11.430 3.591 1.00 72.75 110 ASN A CA 1
ATOM 904 C C . ASN A 1 110 ? 18.832 -12.121 4.731 1.00 72.75 110 ASN A C 1
ATOM 906 O O . ASN A 1 110 ? 17.730 -11.707 5.069 1.00 72.75 110 ASN A O 1
ATOM 910 N N . HIS A 1 111 ? 19.457 -13.099 5.395 1.00 79.38 111 HIS A N 1
ATOM 911 C CA . HIS A 1 111 ? 18.871 -13.745 6.567 1.00 79.38 111 HIS A CA 1
ATOM 912 C C . HIS A 1 111 ? 18.612 -12.750 7.713 1.00 79.38 111 HIS A C 1
ATOM 914 O O . HIS A 1 111 ? 17.497 -12.700 8.230 1.00 79.38 111 HIS A O 1
ATOM 920 N N . TYR A 1 112 ? 19.584 -11.908 8.083 1.00 79.94 112 TYR A N 1
ATOM 921 C CA . TYR A 1 112 ? 19.398 -10.915 9.151 1.00 79.94 112 TYR A CA 1
ATOM 922 C C . TYR A 1 112 ? 18.333 -9.864 8.820 1.00 79.94 112 TYR A C 1
ATOM 924 O O . TYR A 1 112 ? 17.511 -9.544 9.681 1.00 79.94 112 TYR A O 1
ATOM 932 N N . ILE A 1 113 ? 18.311 -9.357 7.584 1.00 80.81 113 ILE A N 1
ATOM 933 C CA . ILE A 1 113 ? 17.301 -8.400 7.111 1.00 80.81 113 ILE A CA 1
ATOM 934 C C . ILE A 1 113 ? 15.918 -9.054 7.141 1.00 80.81 113 ILE A C 1
ATOM 936 O O . ILE A 1 113 ? 14.992 -8.486 7.715 1.00 80.81 113 ILE A O 1
ATOM 940 N N . CYS A 1 114 ? 15.773 -10.262 6.586 1.00 82.69 114 CYS A N 1
ATOM 941 C CA . CYS A 1 114 ? 14.497 -10.973 6.558 1.00 82.69 114 CYS A CA 1
ATOM 942 C C . CYS A 1 114 ? 13.984 -11.292 7.968 1.00 82.69 114 CYS A C 1
ATOM 944 O O . CYS A 1 114 ? 12.801 -11.096 8.240 1.00 82.69 114 CYS A O 1
ATOM 946 N N . CYS A 1 115 ? 14.848 -11.748 8.878 1.00 85.12 115 CYS A N 1
ATOM 947 C CA . CYS A 1 115 ? 14.473 -12.023 10.265 1.00 85.12 115 CYS A CA 1
ATOM 948 C C . CYS A 1 115 ? 14.087 -10.740 11.010 1.00 85.12 115 CYS A C 1
ATOM 950 O O . CYS A 1 115 ? 13.031 -10.695 11.639 1.00 85.12 115 CYS A O 1
ATOM 952 N N . GLY A 1 116 ? 14.882 -9.673 10.883 1.00 86.19 116 GLY A N 1
ATOM 953 C CA . GLY A 1 116 ? 14.566 -8.373 11.476 1.00 86.19 116 GLY A CA 1
ATOM 954 C C . GLY A 1 116 ? 13.248 -7.798 10.956 1.00 86.19 116 GLY A C 1
ATOM 955 O O . GLY A 1 116 ? 12.459 -7.262 11.732 1.00 86.19 116 GLY A O 1
ATOM 956 N N . PHE A 1 117 ? 12.976 -7.964 9.661 1.00 85.31 117 PHE A N 1
ATOM 957 C CA . PHE A 1 117 ? 11.730 -7.518 9.055 1.00 85.31 117 PHE A CA 1
ATOM 958 C C . PHE A 1 117 ? 10.530 -8.350 9.527 1.00 85.31 117 PHE A C 1
ATOM 960 O O . PHE A 1 117 ? 9.512 -7.779 9.902 1.00 85.31 117 PHE A O 1
ATOM 967 N N . ARG A 1 118 ? 10.648 -9.684 9.607 1.00 86.62 118 ARG A N 1
ATOM 968 C CA . ARG A 1 118 ? 9.593 -10.550 10.171 1.00 86.62 118 ARG A CA 1
ATOM 969 C C . ARG A 1 118 ? 9.255 -10.177 11.614 1.00 86.62 118 ARG A C 1
ATOM 971 O O . ARG A 1 118 ? 8.081 -10.037 11.940 1.00 86.62 118 ARG A O 1
ATOM 978 N N . GLU A 1 119 ? 10.266 -9.942 12.447 1.00 88.31 119 GLU A N 1
ATOM 979 C CA . GLU A 1 119 ? 10.053 -9.487 13.824 1.00 88.31 119 GLU A CA 1
ATOM 980 C C . GLU A 1 119 ? 9.339 -8.129 13.893 1.00 88.31 119 GLU A C 1
ATOM 982 O O . GLU A 1 119 ? 8.478 -7.933 14.753 1.00 88.31 119 GLU A O 1
ATOM 987 N N . TYR A 1 120 ? 9.656 -7.201 12.984 1.00 87.06 120 TYR A N 1
ATOM 988 C CA . TYR A 1 120 ? 8.929 -5.937 12.858 1.00 87.06 120 TYR A CA 1
ATOM 989 C C . TYR A 1 120 ? 7.442 -6.173 12.542 1.00 87.06 120 TYR A C 1
ATOM 991 O O . TYR A 1 120 ? 6.579 -5.622 13.235 1.00 87.06 120 TYR A O 1
ATOM 999 N N . LEU A 1 121 ? 7.133 -7.024 11.554 1.00 87.50 121 LEU A N 1
ATOM 1000 C CA . LEU A 1 121 ? 5.751 -7.337 11.172 1.00 87.50 121 LEU A CA 1
ATOM 1001 C C . LEU A 1 121 ? 4.972 -7.960 12.338 1.00 87.50 121 LEU A C 1
ATOM 1003 O O . LEU A 1 121 ? 3.845 -7.538 12.618 1.00 87.50 121 LEU A O 1
ATOM 1007 N N . ASP A 1 122 ? 5.584 -8.915 13.042 1.00 89.38 122 ASP A N 1
ATOM 1008 C CA . ASP A 1 122 ? 4.984 -9.591 14.193 1.00 89.38 122 ASP A CA 1
ATOM 1009 C C . ASP A 1 122 ? 4.757 -8.623 15.359 1.00 89.38 122 ASP A C 1
ATOM 1011 O O . ASP A 1 122 ? 3.669 -8.603 15.944 1.00 89.38 122 ASP A O 1
ATOM 1015 N N . CYS A 1 123 ? 5.746 -7.785 15.682 1.00 90.75 123 CYS A N 1
ATOM 1016 C CA . CYS A 1 123 ? 5.634 -6.763 16.723 1.00 90.75 123 CYS A CA 1
ATOM 1017 C C . CYS A 1 123 ? 4.499 -5.783 16.419 1.00 90.75 123 CYS A C 1
ATOM 1019 O O . CYS A 1 123 ? 3.662 -5.516 17.284 1.00 90.75 123 CYS A O 1
ATOM 1021 N N . SER A 1 124 ? 4.422 -5.294 15.179 1.00 87.88 124 SER A N 1
ATOM 1022 C CA . SER A 1 124 ? 3.366 -4.376 14.764 1.00 87.88 124 SER A CA 1
ATOM 1023 C C . SER A 1 124 ? 1.986 -5.021 14.868 1.00 87.88 124 SER A C 1
ATOM 1025 O O . SER A 1 124 ? 1.063 -4.401 15.391 1.00 87.88 124 SER A O 1
ATOM 1027 N N . GLN A 1 125 ? 1.828 -6.269 14.416 1.00 89.31 125 GLN A N 1
ATOM 1028 C CA . GLN A 1 125 ? 0.554 -6.980 14.541 1.00 89.31 125 GLN A CA 1
ATOM 1029 C C . GLN A 1 125 ? 0.139 -7.126 16.016 1.00 89.31 125 GLN A C 1
ATOM 1031 O O . GLN A 1 125 ? -1.029 -6.933 16.357 1.00 89.31 125 GLN A O 1
ATOM 1036 N N . HIS A 1 126 ? 1.086 -7.447 16.903 1.00 92.00 126 HIS A N 1
ATOM 1037 C CA . HIS A 1 126 ? 0.823 -7.559 18.338 1.00 92.00 126 HIS A CA 1
ATOM 1038 C C . HIS A 1 126 ? 0.466 -6.215 18.983 1.00 92.00 126 HIS A C 1
ATOM 1040 O O . HIS A 1 126 ? -0.399 -6.187 19.861 1.00 92.00 126 HIS A O 1
ATOM 1046 N N . SER A 1 127 ? 1.100 -5.120 18.557 1.00 90.56 127 SER A N 1
ATOM 1047 C CA . SER A 1 127 ? 0.773 -3.764 19.013 1.00 90.56 127 SER A CA 1
ATOM 1048 C C . SER A 1 127 ? -0.669 -3.406 18.654 1.00 90.56 127 SER A C 1
ATOM 1050 O O . SER A 1 127 ? -1.478 -3.136 19.545 1.00 90.56 127 SER A O 1
ATOM 1052 N N . VAL A 1 128 ? -1.035 -3.571 17.377 1.00 90.06 128 VAL A N 1
ATOM 1053 C CA . VAL A 1 128 ? -2.395 -3.309 16.888 1.00 90.06 128 VAL A CA 1
ATOM 1054 C C . VAL A 1 128 ? -3.419 -4.208 17.578 1.00 90.06 128 VAL A C 1
ATOM 1056 O O . VAL A 1 128 ? -4.466 -3.717 17.983 1.00 90.06 128 VAL A O 1
ATOM 1059 N N . ARG A 1 129 ? -3.124 -5.495 17.807 1.00 93.38 129 ARG A N 1
ATOM 1060 C CA . ARG A 1 129 ? -4.028 -6.386 18.559 1.00 93.38 129 ARG A CA 1
ATOM 1061 C C . ARG A 1 129 ? -4.339 -5.843 19.948 1.00 93.38 129 ARG A C 1
ATOM 1063 O O . ARG A 1 129 ? -5.496 -5.832 20.356 1.00 93.38 129 ARG A O 1
ATOM 1070 N N . ARG A 1 130 ? -3.311 -5.406 20.678 1.00 91.50 130 ARG A N 1
ATOM 1071 C CA . ARG A 1 130 ? -3.467 -4.894 22.046 1.00 91.50 130 ARG A CA 1
ATOM 1072 C C . ARG A 1 130 ? -4.231 -3.575 22.088 1.00 91.50 130 ARG A C 1
ATOM 1074 O O . ARG A 1 130 ? -4.964 -3.353 23.044 1.00 91.50 130 ARG A O 1
ATOM 1081 N N . GLN A 1 131 ? -4.043 -2.716 21.088 1.00 91.25 131 GLN A N 1
ATOM 1082 C CA . GLN A 1 131 ? -4.572 -1.354 21.105 1.00 91.25 131 GLN A CA 1
ATOM 1083 C C . GLN A 1 131 ? -5.913 -1.200 20.372 1.00 91.25 131 GLN A C 1
ATOM 1085 O O . GLN A 1 131 ? -6.746 -0.397 20.784 1.00 91.25 131 GLN A O 1
ATOM 1090 N N . CYS A 1 132 ? -6.115 -1.961 19.299 1.00 90.75 132 CYS A N 1
ATOM 1091 C CA . CYS A 1 132 ? -7.216 -1.812 18.345 1.00 90.75 132 CYS A CA 1
ATOM 1092 C C . CYS A 1 132 ? -8.067 -3.077 18.175 1.00 90.75 132 CYS A C 1
ATOM 1094 O O . CYS A 1 132 ? -9.076 -3.038 17.476 1.00 90.75 132 CYS A O 1
ATOM 1096 N N . GLY A 1 133 ? -7.694 -4.185 18.820 1.00 94.38 133 GLY A N 1
ATOM 1097 C CA . GLY A 1 133 ? -8.445 -5.438 18.795 1.00 94.38 133 GLY A CA 1
ATOM 1098 C C . GLY A 1 133 ? -8.046 -6.394 17.669 1.00 94.38 133 GLY A C 1
ATOM 1099 O O . GLY A 1 133 ? -7.196 -6.107 16.821 1.00 94.38 133 GLY A O 1
ATOM 1100 N N . ASP A 1 134 ? -8.653 -7.580 17.689 1.00 96.12 134 ASP A N 1
ATOM 1101 C CA . ASP A 1 134 ? -8.265 -8.693 16.817 1.00 96.12 134 ASP A CA 1
ATOM 1102 C C . ASP A 1 134 ? -8.567 -8.454 15.336 1.00 96.12 134 ASP A C 1
ATOM 1104 O O . ASP A 1 134 ? -7.778 -8.865 14.486 1.00 96.12 134 ASP A O 1
ATOM 1108 N N . GLU A 1 135 ? -9.661 -7.758 15.021 1.00 94.44 135 GLU A N 1
ATOM 1109 C CA . GLU A 1 135 ? -10.035 -7.452 13.637 1.00 94.44 135 GLU A CA 1
ATOM 1110 C C . GLU A 1 135 ? -8.984 -6.553 12.965 1.00 94.44 135 GLU A C 1
ATOM 1112 O O . GLU A 1 135 ? -8.443 -6.900 11.913 1.00 94.44 135 GLU A O 1
ATOM 1117 N N . ALA A 1 136 ? -8.593 -5.462 13.632 1.00 91.31 136 ALA A N 1
ATOM 1118 C CA . ALA A 1 136 ? -7.541 -4.562 13.163 1.00 91.31 136 ALA A CA 1
ATOM 1119 C C . ALA A 1 136 ? -6.182 -5.277 13.040 1.00 91.31 136 ALA A C 1
ATOM 1121 O O . ALA A 1 136 ? -5.410 -5.029 12.108 1.00 91.31 136 ALA A O 1
ATOM 1122 N N . ALA A 1 137 ? -5.883 -6.208 13.951 1.00 92.12 137 ALA A N 1
ATOM 1123 C CA . ALA A 1 137 ? -4.663 -7.009 13.893 1.00 92.12 137 ALA A CA 1
ATOM 1124 C C . ALA A 1 137 ? -4.662 -7.975 12.703 1.00 92.12 137 ALA A C 1
ATOM 1126 O O . ALA A 1 137 ? -3.639 -8.143 12.034 1.00 92.12 137 ALA A O 1
ATOM 1127 N N . GLN A 1 138 ? -5.801 -8.605 12.416 1.00 93.06 138 GLN A N 1
ATOM 1128 C CA . GLN A 1 138 ? -5.955 -9.480 11.262 1.00 93.06 138 GLN A CA 1
ATOM 1129 C C . GLN A 1 138 ? -5.851 -8.694 9.953 1.00 93.06 138 GLN A C 1
ATOM 1131 O O . GLN A 1 138 ? -5.187 -9.159 9.023 1.00 93.06 138 GLN A O 1
ATOM 1136 N N . PHE A 1 139 ? -6.443 -7.502 9.888 1.00 90.88 139 PHE A N 1
ATOM 1137 C CA . PHE A 1 139 ? -6.280 -6.595 8.757 1.00 90.88 139 PHE A CA 1
ATOM 1138 C C . PHE A 1 139 ? -4.809 -6.190 8.568 1.00 90.88 139 PHE A C 1
ATOM 1140 O O . PHE A 1 139 ? -4.257 -6.360 7.483 1.00 90.88 139 PHE A O 1
ATOM 1147 N N . THR A 1 140 ? -4.132 -5.767 9.641 1.00 88.31 140 THR A N 1
ATOM 1148 C CA . THR A 1 140 ? -2.698 -5.416 9.631 1.00 88.31 140 THR A CA 1
ATOM 1149 C C . THR A 1 140 ? -1.838 -6.557 9.095 1.00 88.31 140 THR A C 1
ATOM 1151 O O . THR A 1 140 ? -0.973 -6.341 8.250 1.00 88.31 140 THR A O 1
ATOM 1154 N N . LYS A 1 141 ? -2.108 -7.798 9.519 1.00 88.88 141 LYS A N 1
ATOM 1155 C CA . LYS A 1 141 ? -1.407 -8.983 9.010 1.00 88.88 141 LYS A CA 1
ATOM 1156 C C . LYS A 1 141 ? -1.591 -9.159 7.498 1.00 88.88 141 LYS A C 1
ATOM 1158 O O . LYS A 1 141 ? -0.627 -9.468 6.801 1.00 88.88 141 LYS A O 1
ATOM 1163 N N . GLN A 1 142 ? -2.807 -8.966 6.984 1.00 88.06 142 GLN A N 1
ATOM 1164 C CA . GLN A 1 142 ? -3.090 -9.065 5.547 1.00 88.06 142 GLN A CA 1
ATOM 1165 C C . GLN A 1 142 ? -2.411 -7.947 4.752 1.00 88.06 142 GLN A C 1
ATOM 1167 O O . GLN A 1 142 ? -1.827 -8.214 3.702 1.00 88.06 142 GLN A O 1
ATOM 1172 N N . LEU A 1 143 ? -2.453 -6.716 5.266 1.00 85.38 143 LEU A N 1
ATOM 1173 C CA . LEU A 1 143 ? -1.782 -5.563 4.672 1.00 85.38 143 LEU A CA 1
ATOM 1174 C C . LEU A 1 143 ? -0.270 -5.803 4.574 1.00 85.38 143 LEU A C 1
ATOM 1176 O O . LEU A 1 143 ? 0.308 -5.696 3.494 1.00 85.38 143 LEU A O 1
ATOM 1180 N N . HIS A 1 144 ? 0.354 -6.226 5.674 1.00 84.69 144 HIS A N 1
ATOM 1181 C CA . HIS A 1 144 ? 1.771 -6.581 5.716 1.00 84.69 144 HIS A CA 1
ATOM 1182 C C . HIS A 1 144 ? 2.131 -7.703 4.748 1.00 84.69 144 HIS A C 1
ATOM 1184 O O . HIS A 1 144 ? 3.132 -7.599 4.041 1.00 84.69 144 HIS A O 1
ATOM 1190 N N . ALA A 1 145 ? 1.319 -8.760 4.676 1.00 84.56 145 ALA A N 1
ATOM 1191 C CA . ALA A 1 145 ? 1.546 -9.847 3.733 1.00 84.56 145 ALA A CA 1
ATOM 1192 C C . ALA A 1 145 ? 1.532 -9.334 2.288 1.00 84.56 145 ALA A C 1
ATOM 1194 O O . ALA A 1 145 ? 2.441 -9.646 1.532 1.00 84.56 145 ALA A O 1
ATOM 1195 N N . ARG A 1 146 ? 0.574 -8.482 1.914 1.00 82.69 146 ARG A N 1
ATOM 1196 C CA . ARG A 1 146 ? 0.505 -7.893 0.565 1.00 82.69 146 ARG A CA 1
ATOM 1197 C C . ARG A 1 146 ? 1.700 -6.997 0.238 1.00 82.69 146 ARG A C 1
ATOM 1199 O O . ARG A 1 146 ? 2.158 -7.004 -0.895 1.00 82.69 146 ARG A O 1
ATOM 1206 N N . MET A 1 147 ? 2.228 -6.272 1.225 1.00 78.69 147 MET A N 1
ATOM 1207 C CA . MET A 1 147 ? 3.427 -5.441 1.057 1.00 78.69 147 MET A CA 1
ATOM 1208 C C . MET A 1 147 ? 4.715 -6.245 0.878 1.00 78.69 147 MET A C 1
ATOM 1210 O O . MET A 1 147 ? 5.670 -5.743 0.295 1.00 78.69 147 MET A O 1
ATOM 1214 N N . SER A 1 148 ? 4.774 -7.453 1.438 1.00 76.81 148 SER A N 1
ATOM 1215 C CA . SER A 1 148 ? 6.045 -8.143 1.663 1.00 76.81 148 SER A CA 1
ATOM 1216 C C . SER A 1 148 ? 6.115 -9.569 1.144 1.00 76.81 148 SER A C 1
ATOM 1218 O O . SER A 1 148 ? 7.183 -10.170 1.231 1.00 76.81 148 SER A O 1
ATOM 1220 N N . SER A 1 149 ? 5.026 -10.131 0.603 1.00 74.25 149 SER A N 1
ATOM 1221 C CA . SER A 1 149 ? 4.982 -11.551 0.234 1.00 74.25 149 SER A CA 1
ATOM 1222 C C . SER A 1 149 ? 6.080 -11.905 -0.763 1.00 74.25 149 SER A C 1
ATOM 1224 O O . SER A 1 149 ? 6.777 -12.896 -0.574 1.00 74.25 149 SER A O 1
ATOM 1226 N N . SER A 1 150 ? 6.284 -11.069 -1.778 1.00 72.12 150 SER A N 1
ATOM 1227 C CA . SER A 1 150 ? 7.297 -11.267 -2.812 1.00 72.12 150 SER A CA 1
ATOM 1228 C C . SER A 1 150 ? 8.723 -11.127 -2.269 1.00 72.12 150 SER A C 1
ATOM 1230 O O . SER A 1 150 ? 9.598 -11.888 -2.666 1.00 72.12 150 SER A O 1
ATOM 1232 N N . MET A 1 151 ? 8.944 -10.219 -1.311 1.00 67.25 151 MET A N 1
ATOM 1233 C CA . MET A 1 151 ? 10.242 -9.998 -0.658 1.00 67.25 151 MET A CA 1
ATOM 1234 C C . MET A 1 151 ? 10.591 -11.091 0.362 1.00 67.25 151 MET A C 1
ATOM 1236 O O . MET A 1 151 ? 11.755 -11.434 0.540 1.00 67.25 151 MET A O 1
ATOM 1240 N N . LEU A 1 152 ? 9.586 -11.639 1.049 1.00 69.19 152 LEU A N 1
ATOM 1241 C CA . LEU A 1 152 ? 9.748 -12.673 2.073 1.00 69.19 152 LEU A CA 1
ATOM 1242 C C . LEU A 1 152 ? 9.727 -14.099 1.511 1.00 69.19 152 LEU A C 1
ATOM 1244 O O . LEU A 1 152 ? 9.996 -15.041 2.264 1.00 69.19 152 LEU A O 1
ATOM 1248 N N . ARG A 1 153 ? 9.442 -14.269 0.213 1.00 64.00 153 ARG A N 1
ATOM 1249 C CA . ARG A 1 153 ? 9.631 -15.522 -0.533 1.00 64.00 153 ARG A CA 1
ATOM 1250 C C . ARG A 1 153 ? 11.120 -15.740 -0.815 1.00 64.00 153 ARG A C 1
ATOM 1252 O O . ARG A 1 153 ? 11.578 -15.676 -1.949 1.00 64.00 153 ARG A O 1
ATOM 1259 N N . VAL A 1 154 ? 11.875 -16.028 0.237 1.00 45.19 154 VAL A N 1
ATOM 1260 C CA . VAL A 1 154 ? 13.159 -16.724 0.128 1.00 45.19 154 VAL A CA 1
ATOM 1261 C C . VAL A 1 154 ? 12.876 -18.159 0.554 1.00 45.19 154 VAL A C 1
ATOM 1263 O O . VAL A 1 154 ? 12.335 -18.364 1.640 1.00 45.19 154 VAL A O 1
ATOM 1266 N N . ASN A 1 155 ? 13.133 -19.108 -0.349 1.00 32.62 155 ASN A N 1
ATOM 1267 C CA . ASN A 1 155 ? 12.810 -20.531 -0.214 1.00 32.62 155 ASN A CA 1
ATOM 1268 C C . ASN A 1 155 ? 13.041 -21.051 1.216 1.00 32.62 155 ASN A C 1
ATOM 1270 O O . ASN A 1 155 ? 14.156 -20.965 1.732 1.00 32.62 155 ASN A O 1
ATOM 1274 N N . ILE A 1 156 ? 11.974 -21.582 1.824 1.00 34.88 156 ILE A N 1
ATOM 1275 C CA . ILE A 1 156 ? 12.086 -22.637 2.837 1.00 34.88 156 ILE A CA 1
ATOM 1276 C C . ILE A 1 156 ? 12.243 -23.945 2.069 1.00 34.88 156 ILE A C 1
ATOM 1278 O O . ILE A 1 156 ? 11.476 -24.115 1.092 1.00 34.88 156 ILE A O 1
#

Foldseek 3Di:
DPPLVVQFQQALVSLQVCLVVQQVVVVVQLCCLVPPDDPVVSVLSCLLCVLVNVLSVQCNDDDDLVVLSRVQRNQSVVLSVQLVVLCVQLVVLVVVCVVCVDPDDDD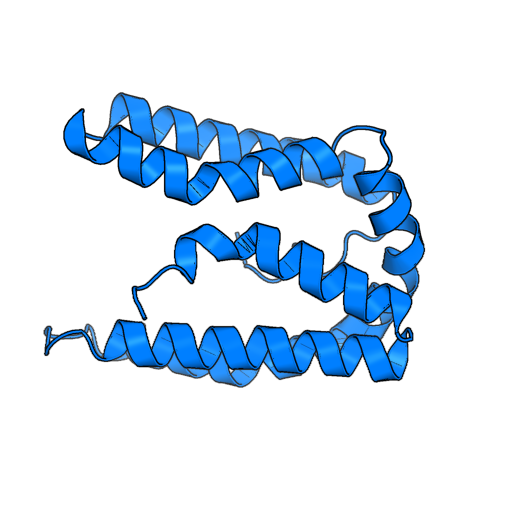VSLVSNLVSVVSSLVSSLVSCCVRPNDSSSVSSNVSSCSNPVSVNPDDD

Radius of gyration: 16.84 Å; chains: 1; bounding box: 47×36×43 Å

pLDDT: mean 81.24, std 15.07, range [28.5, 96.75]

Organism: Dufourea novaeangliae (NCBI:txid178035)

Sequence (156 aa):
MNSNDLSFARSKMYLRQMCPELENSMKCVQTFTLDCLQENQREHFSNLYADTNKMIMELCHDGPFQDEFLKHAQCMQNDSPRHNLCNKKYERITQEIERRNATIVDGSWNHYICCGFREYLDCSQHSVRRQCGDEAAQFTKQLHARMSSSMLRVNI

Secondary structure (DSSP, 8-state):
--TTTTS---SHHHHHHHHHHHHHHHHHHHHHHHHHS-HHHHHHHHHHHHHHHHHHHHHHSSSHHHHHHHHHHHHHHHHHHHHHHHHHHHHHHHHHHHHHTT---SSHHHHHHHHHHHHHHHHHHHHHHHHH-HHHHHHHHHHHHHHHHHHH----